Protein AF-A0A8T3UR64-F1 (afdb_monomer)

pLDDT: mean 96.69, std 4.09, range [61.06, 98.81]

Structure (mmCIF, N/CA/C/O backbone):
data_AF-A0A8T3UR64-F1
#
_entry.id   AF-A0A8T3UR64-F1
#
loop_
_atom_site.group_PDB
_atom_site.id
_atom_site.type_symbol
_atom_site.label_atom_id
_atom_site.label_alt_id
_atom_site.label_comp_id
_atom_site.label_asym_id
_atom_site.label_entity_id
_atom_site.label_seq_id
_atom_site.pdbx_PDB_ins_code
_atom_site.Cartn_x
_atom_site.Cartn_y
_atom_site.Cartn_z
_atom_site.occupancy
_atom_site.B_iso_or_equiv
_atom_site.auth_seq_id
_atom_site.auth_comp_id
_atom_site.auth_asym_id
_atom_site.auth_atom_id
_atom_site.pdbx_PDB_model_num
ATOM 1 N N . GLN A 1 1 ? -13.253 15.097 37.470 1.00 61.06 1 GLN A N 1
ATOM 2 C CA . GLN A 1 1 ? -13.186 14.442 36.144 1.00 61.06 1 GLN A CA 1
ATOM 3 C C . GLN A 1 1 ? -13.037 12.947 36.364 1.00 61.06 1 GLN A C 1
ATOM 5 O O . GLN A 1 1 ? -12.181 12.564 37.154 1.00 61.06 1 GLN A O 1
ATOM 10 N N . GLY A 1 2 ? -13.886 12.129 35.738 1.00 86.19 2 GLY A N 1
ATOM 11 C CA . GLY A 1 2 ? -13.788 10.671 35.829 1.00 86.19 2 GLY A CA 1
ATOM 12 C C . GLY A 1 2 ? -12.654 10.157 34.946 1.00 86.19 2 GLY A C 1
ATOM 13 O O . GLY A 1 2 ? -12.539 10.573 33.797 1.00 86.19 2 GLY A O 1
ATOM 14 N N . LYS A 1 3 ? -11.802 9.289 35.488 1.00 95.62 3 LYS A N 1
ATOM 15 C CA . LYS A 1 3 ? -10.791 8.540 34.735 1.00 95.62 3 LYS A CA 1
ATOM 16 C C . LYS A 1 3 ? -11.067 7.058 34.950 1.00 95.62 3 LYS A C 1
ATOM 18 O O . LYS A 1 3 ? -11.377 6.663 36.070 1.00 95.62 3 LYS A O 1
ATOM 23 N N . GLN A 1 4 ? -10.941 6.265 33.896 1.00 96.88 4 GLN A N 1
ATOM 24 C CA . GLN A 1 4 ? -10.995 4.809 33.963 1.00 96.88 4 GLN A CA 1
ATOM 25 C C . GLN A 1 4 ? -9.676 4.260 33.425 1.00 96.88 4 GLN A C 1
ATOM 27 O O . GLN A 1 4 ? -9.194 4.719 32.391 1.00 96.88 4 GLN A O 1
ATOM 32 N N . LEU A 1 5 ? -9.092 3.307 34.146 1.00 97.75 5 LEU A N 1
ATOM 33 C CA . LEU A 1 5 ? -7.890 2.592 33.736 1.00 97.75 5 LEU A CA 1
ATOM 34 C C . LEU A 1 5 ? -8.309 1.203 33.257 1.00 97.75 5 LEU A C 1
ATOM 36 O O . LEU A 1 5 ? -9.073 0.522 33.938 1.00 97.75 5 LEU A O 1
ATOM 40 N N . ILE A 1 6 ? -7.842 0.819 32.072 1.00 98.06 6 ILE A N 1
ATOM 41 C CA . ILE A 1 6 ? -8.058 -0.507 31.493 1.00 98.06 6 ILE A CA 1
ATOM 42 C C . ILE A 1 6 ? -6.674 -1.080 31.222 1.00 98.06 6 ILE A C 1
ATOM 44 O O . ILE A 1 6 ? -5.953 -0.578 30.361 1.00 98.06 6 ILE A O 1
ATOM 48 N N . GLU A 1 7 ? -6.299 -2.092 31.993 1.00 97.69 7 GLU A N 1
ATOM 49 C CA . GLU A 1 7 ? -5.081 -2.856 31.761 1.00 97.69 7 GLU A CA 1
ATOM 50 C C . GLU A 1 7 ? -5.369 -3.925 30.706 1.00 97.69 7 GLU A C 1
ATOM 52 O O . GLU A 1 7 ? -6.393 -4.611 30.762 1.00 97.69 7 GLU A O 1
ATOM 57 N N . LEU A 1 8 ? -4.504 -4.014 29.698 1.00 97.44 8 LEU A N 1
ATOM 58 C CA . LEU A 1 8 ? -4.617 -5.055 28.685 1.00 97.44 8 LEU A CA 1
ATOM 59 C C . LEU A 1 8 ? -4.098 -6.378 29.259 1.00 97.44 8 LEU A C 1
ATOM 61 O O . LEU A 1 8 ? -3.163 -6.362 30.060 1.00 97.44 8 LEU A O 1
ATOM 65 N N . PRO A 1 9 ? -4.665 -7.523 28.842 1.00 97.00 9 PRO A N 1
ATOM 66 C CA . PRO A 1 9 ? -4.082 -8.814 29.173 1.00 97.00 9 PRO A CA 1
ATOM 67 C C . PRO A 1 9 ? -2.685 -8.943 28.555 1.00 97.00 9 PRO A C 1
ATOM 69 O O . PRO A 1 9 ? -2.292 -8.152 27.691 1.00 97.00 9 PRO A O 1
ATOM 72 N N . GLU A 1 10 ? -1.959 -9.987 28.951 1.00 94.19 10 GLU A N 1
ATOM 73 C CA . GLU A 1 10 ? -0.726 -10.362 28.268 1.00 94.19 10 GLU A CA 1
ATOM 74 C C . GLU A 1 10 ? -1.004 -10.553 26.770 1.00 94.19 10 GLU A C 1
ATOM 76 O O . GLU A 1 10 ? -1.863 -11.341 26.363 1.00 94.19 10 GLU A O 1
ATOM 81 N N . LEU A 1 11 ? -0.313 -9.763 25.948 1.00 92.88 11 LEU A N 1
ATOM 82 C CA . LEU A 1 11 ? -0.471 -9.798 24.502 1.00 92.88 11 LEU A CA 1
ATOM 83 C C . LEU A 1 11 ? 0.495 -10.835 23.921 1.00 92.88 11 LEU A C 1
ATOM 85 O O . LEU A 1 11 ? 1.664 -10.850 24.315 1.00 92.88 11 LEU A O 1
ATOM 89 N N . PRO A 1 12 ? 0.051 -11.669 22.962 1.00 89.75 12 PRO A N 1
ATOM 90 C CA . PRO A 1 12 ? 0.939 -12.622 22.315 1.00 89.75 12 PRO A CA 1
ATOM 91 C C . PRO A 1 12 ? 2.078 -11.867 21.629 1.00 89.75 12 PRO A C 1
ATOM 93 O O . PRO A 1 12 ? 1.838 -10.928 20.866 1.00 89.75 12 PRO A O 1
ATOM 96 N N . GLN A 1 13 ? 3.314 -12.280 21.896 1.00 89.12 13 GLN A N 1
ATOM 97 C CA . GLN A 1 13 ? 4.483 -11.728 21.223 1.00 89.12 13 GLN A CA 1
ATOM 98 C C . GLN A 1 13 ? 4.718 -12.516 19.930 1.00 89.12 13 GLN A C 1
ATOM 100 O O . GLN A 1 13 ? 5.060 -13.697 20.004 1.00 89.12 13 GLN A O 1
ATOM 105 N N . PRO A 1 14 ? 4.490 -11.920 18.744 1.00 91.38 14 PRO A N 1
ATOM 106 C CA . PRO A 1 14 ? 4.740 -12.620 17.495 1.00 91.38 14 PRO A CA 1
ATOM 107 C C . PRO A 1 14 ? 6.242 -12.873 17.337 1.00 91.38 14 PRO A C 1
ATOM 109 O O . PRO A 1 14 ? 7.051 -12.004 17.642 1.00 91.38 14 PRO A O 1
ATOM 112 N N . GLU A 1 15 ? 6.618 -14.038 16.815 1.00 88.88 15 GLU A N 1
ATOM 113 C CA . GLU A 1 15 ? 8.016 -14.325 16.449 1.00 88.88 15 GLU A CA 1
ATOM 114 C C . GLU A 1 15 ? 8.379 -13.735 15.077 1.00 88.88 15 GLU A C 1
ATOM 116 O O . GLU A 1 15 ? 9.544 -13.486 14.772 1.00 88.88 15 GLU A O 1
ATOM 121 N N . SER A 1 16 ? 7.375 -13.485 14.232 1.00 93.38 16 SER A N 1
ATOM 122 C CA . SER A 1 16 ? 7.567 -12.894 12.912 1.00 93.38 16 SER A CA 1
ATOM 123 C C . SER A 1 16 ? 7.982 -11.426 12.999 1.00 93.38 16 SER A C 1
ATOM 125 O O . S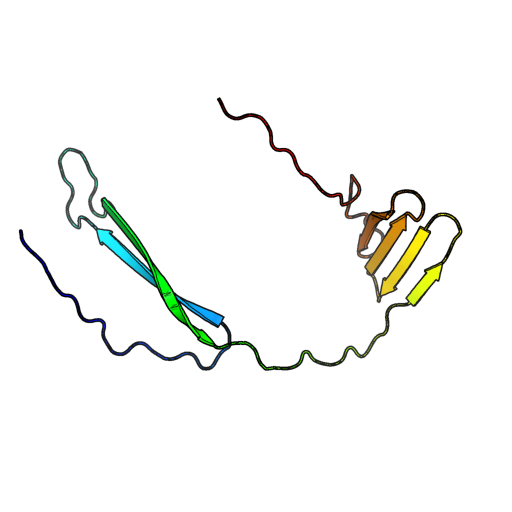ER A 1 16 ? 7.512 -10.680 13.864 1.00 93.38 16 SER A O 1
ATOM 127 N N . ALA A 1 17 ? 8.784 -10.991 12.028 1.00 95.81 17 ALA A N 1
ATOM 128 C CA . ALA A 1 17 ? 9.069 -9.580 11.818 1.00 95.81 17 ALA A CA 1
ATOM 129 C C . ALA A 1 17 ? 7.788 -8.789 11.499 1.00 95.81 17 ALA A C 1
ATOM 131 O O . ALA A 1 17 ? 6.899 -9.278 10.797 1.00 95.81 17 ALA A O 1
ATOM 132 N N . GLY A 1 18 ? 7.710 -7.555 11.989 1.00 96.19 18 GLY A N 1
ATOM 133 C CA . GLY A 1 18 ? 6.599 -6.645 11.749 1.00 96.19 18 GLY A CA 1
ATOM 134 C C . GLY A 1 18 ? 6.318 -5.700 12.915 1.00 96.19 18 GLY A C 1
ATOM 135 O O . GLY A 1 18 ? 6.761 -5.905 14.044 1.00 96.19 18 GLY A O 1
ATOM 136 N N . GLN A 1 19 ? 5.539 -4.662 12.622 1.00 97.38 19 GLN A N 1
ATOM 137 C CA . GLN A 1 19 ? 5.034 -3.713 13.609 1.00 97.38 19 GLN A CA 1
ATOM 138 C C . GLN A 1 19 ? 3.708 -4.211 14.189 1.00 97.38 19 GLN A C 1
ATOM 140 O O . GLN A 1 19 ? 2.732 -4.393 13.456 1.00 97.38 19 GLN A O 1
ATOM 145 N N . LEU A 1 20 ? 3.638 -4.340 15.515 1.00 97.00 20 LEU A N 1
ATOM 146 C CA . LEU A 1 20 ? 2.386 -4.575 16.225 1.00 97.00 20 LEU A CA 1
ATOM 147 C C . LEU A 1 20 ? 1.645 -3.250 16.454 1.00 97.00 20 LEU A C 1
ATOM 149 O O . LEU A 1 20 ? 2.251 -2.244 16.833 1.00 97.00 20 LEU A O 1
ATOM 153 N N . TRP A 1 21 ? 0.328 -3.257 16.255 1.00 97.31 21 TRP A N 1
ATOM 154 C CA . TRP A 1 21 ? -0.535 -2.087 16.420 1.00 97.31 21 TRP A CA 1
ATOM 155 C C . TRP A 1 21 ? -1.701 -2.388 17.360 1.00 97.31 21 TRP A C 1
ATOM 157 O O . TRP A 1 21 ? -2.382 -3.399 17.204 1.00 97.31 21 TRP A O 1
ATOM 167 N N . LEU A 1 22 ? -1.984 -1.466 18.280 1.00 97.75 22 LEU A N 1
ATOM 168 C CA . LEU A 1 22 ? -3.186 -1.477 19.112 1.00 97.75 22 LEU A CA 1
ATOM 169 C C . LEU A 1 22 ? -4.196 -0.484 18.551 1.00 97.75 22 LEU A C 1
AT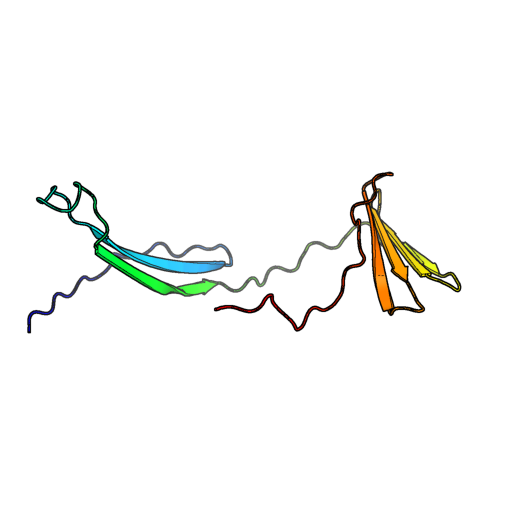OM 171 O O . LEU A 1 22 ? -3.894 0.701 18.461 1.00 97.75 22 LEU A O 1
ATOM 175 N N . THR A 1 23 ? -5.402 -0.951 18.234 1.00 98.44 23 THR A N 1
ATOM 176 C CA . THR A 1 23 ? -6.532 -0.086 17.870 1.00 98.44 23 THR A CA 1
ATOM 177 C C . THR A 1 23 ? -7.633 -0.246 18.904 1.00 98.44 23 THR A C 1
ATOM 179 O O . THR A 1 23 ? -8.096 -1.361 19.136 1.00 98.44 23 THR A O 1
ATOM 182 N N . VAL A 1 24 ? -8.083 0.859 19.490 1.00 98.31 24 VAL A N 1
ATOM 183 C CA . VAL A 1 24 ? -9.225 0.879 20.412 1.00 98.31 24 VAL A CA 1
ATOM 184 C C . VAL A 1 24 ? -10.375 1.662 19.801 1.00 98.31 24 VAL A C 1
ATOM 186 O O . VAL A 1 24 ? -10.172 2.603 19.030 1.00 98.31 24 VAL A O 1
ATOM 189 N N . ARG A 1 25 ? -11.600 1.267 20.143 1.00 98.69 25 ARG A N 1
ATOM 190 C CA . ARG A 1 25 ? -12.838 1.906 19.695 1.00 98.69 25 ARG A CA 1
ATOM 191 C C . ARG A 1 25 ? -13.799 2.001 20.870 1.00 98.69 25 ARG A C 1
ATOM 193 O O . ARG A 1 25 ? -13.926 1.045 21.631 1.00 98.69 25 ARG A O 1
ATOM 200 N N . VAL A 1 26 ? -14.485 3.131 20.996 1.00 98.31 26 VAL A N 1
ATOM 201 C CA . VAL A 1 26 ? -15.620 3.291 21.909 1.00 98.31 26 VAL A CA 1
ATOM 202 C C . VAL A 1 26 ? -16.880 2.997 21.112 1.00 98.31 26 VAL A C 1
ATOM 204 O O . VAL A 1 26 ? -17.192 3.706 20.158 1.00 98.31 26 VAL A O 1
ATOM 207 N N . VAL A 1 27 ? -17.572 1.926 21.485 1.00 98.50 27 VAL A N 1
ATOM 208 C CA . VAL A 1 27 ? -18.768 1.433 20.797 1.00 98.50 27 VAL A CA 1
ATOM 209 C C . VAL A 1 27 ? -19.975 1.655 21.699 1.00 98.50 27 VAL A C 1
ATOM 211 O O . VAL A 1 27 ? -19.943 1.291 22.873 1.00 98.50 27 VAL A O 1
ATOM 214 N N . GLN A 1 28 ? -21.043 2.237 21.158 1.00 98.19 28 GLN A N 1
ATOM 215 C CA . GLN A 1 28 ? -22.342 2.325 21.821 1.00 98.19 28 GLN A CA 1
ATOM 216 C C . GLN A 1 28 ? -23.116 1.027 21.550 1.00 98.19 28 GLN A C 1
ATOM 218 O O . GLN A 1 28 ? -23.558 0.827 20.424 1.00 98.19 28 GLN A O 1
ATOM 223 N N . PRO A 1 29 ? -23.275 0.112 22.525 1.00 98.00 29 PRO A N 1
ATOM 224 C CA . PRO A 1 29 ? -23.866 -1.201 22.256 1.00 98.00 29 PRO A CA 1
ATOM 225 C C . PRO A 1 29 ? -25.364 -1.132 21.939 1.00 98.00 29 PRO A C 1
ATOM 227 O O . PRO A 1 29 ? -25.868 -1.967 21.198 1.00 98.00 29 PRO A O 1
ATOM 230 N N . ASN A 1 30 ? -26.066 -0.133 22.476 1.00 98.25 30 ASN A N 1
ATOM 231 C CA . ASN A 1 30 ? -27.500 0.062 22.283 1.00 98.25 30 ASN A CA 1
ATOM 232 C C . ASN A 1 30 ? -27.750 1.263 21.369 1.00 98.25 30 ASN A C 1
ATOM 234 O O . ASN A 1 30 ? -26.989 2.232 21.404 1.00 98.25 30 ASN A O 1
ATOM 238 N N . ALA A 1 31 ? -28.839 1.212 20.606 1.00 97.88 31 ALA A N 1
ATOM 239 C CA . ALA A 1 31 ? -29.286 2.339 19.801 1.00 97.88 31 ALA A CA 1
ATOM 240 C C . ALA A 1 31 ? -29.723 3.525 20.679 1.00 97.88 31 ALA A C 1
ATOM 242 O O . ALA A 1 31 ? -30.163 3.362 21.822 1.00 97.88 31 ALA A O 1
ATOM 243 N N . THR A 1 32 ? -29.631 4.723 20.113 1.00 98.12 32 THR A N 1
ATOM 244 C CA . THR A 1 32 ? -30.161 5.976 20.655 1.00 98.12 32 THR A CA 1
ATOM 245 C C . THR A 1 32 ? -31.092 6.623 19.623 1.00 98.12 32 THR A C 1
ATOM 247 O O . THR A 1 32 ? -31.270 6.107 18.526 1.00 98.12 32 THR A O 1
ATOM 250 N N . ALA A 1 33 ? -31.680 7.781 19.933 1.00 98.25 33 ALA A N 1
ATOM 251 C CA . ALA A 1 33 ? -32.519 8.506 18.973 1.00 98.25 33 ALA A CA 1
ATOM 252 C C . ALA A 1 33 ? -31.758 9.025 17.729 1.00 98.25 33 ALA A C 1
ATOM 254 O O . ALA A 1 33 ? -32.393 9.433 16.762 1.00 98.25 33 ALA A O 1
ATOM 255 N N . TRP A 1 34 ? -30.421 9.057 17.760 1.00 97.12 34 TRP A N 1
ATOM 256 C CA . TRP A 1 34 ? -29.571 9.649 16.715 1.00 97.12 34 TRP A CA 1
ATOM 257 C C . TRP A 1 34 ? -28.399 8.749 16.295 1.00 97.12 34 TRP A C 1
ATOM 259 O O . TRP A 1 34 ? -27.601 9.139 15.444 1.00 97.12 34 TRP A O 1
ATOM 269 N N . SER A 1 35 ? -28.276 7.556 16.883 1.00 97.94 35 SER A N 1
ATOM 270 C CA . SER A 1 35 ? -27.244 6.584 16.529 1.00 97.94 35 SER A CA 1
ATOM 271 C C . SER A 1 35 ? -27.756 5.155 16.652 1.00 97.94 35 SER A C 1
ATOM 273 O O . SER A 1 35 ? -28.484 4.813 17.581 1.00 97.94 35 SER A O 1
ATOM 275 N N . GLU A 1 36 ? -27.355 4.309 15.712 1.00 98.12 36 GLU A N 1
ATOM 276 C CA . GLU A 1 36 ? -27.693 2.888 15.724 1.00 98.12 36 GLU A CA 1
ATOM 277 C C . GLU A 1 36 ? -26.914 2.119 16.802 1.00 98.12 36 GLU A C 1
ATOM 279 O O . GLU A 1 36 ? -25.843 2.540 17.255 1.00 98.12 36 GLU A O 1
ATOM 284 N N . ALA A 1 37 ? -27.427 0.947 17.184 1.00 98.00 37 ALA A N 1
ATOM 285 C CA . ALA A 1 37 ? -26.680 0.002 18.009 1.00 98.00 37 ALA A CA 1
ATOM 286 C C . ALA A 1 37 ? -25.368 -0.392 17.305 1.00 98.00 37 ALA A C 1
ATOM 288 O O . ALA A 1 37 ? -25.357 -0.732 16.123 1.00 98.00 37 ALA A O 1
ATOM 289 N N . GLY A 1 38 ? -24.250 -0.336 18.028 1.00 98.06 38 GLY A N 1
ATOM 290 C CA . GLY A 1 38 ? -22.907 -0.559 17.491 1.00 98.06 38 GLY A CA 1
ATOM 291 C C . GLY A 1 38 ? -22.199 0.697 16.967 1.00 98.06 38 GLY A C 1
ATOM 292 O O . GLY A 1 38 ? -21.092 0.580 16.439 1.00 98.06 38 GLY A O 1
ATOM 293 N N . HIS A 1 39 ? -22.782 1.894 17.112 1.00 98.38 39 HIS A N 1
ATOM 294 C CA . HIS A 1 39 ? -22.146 3.139 16.673 1.00 98.38 39 HIS A CA 1
ATOM 295 C C . HIS A 1 39 ? -20.773 3.361 17.338 1.00 98.38 39 HIS A C 1
ATOM 297 O O . HIS A 1 39 ? -20.647 3.304 18.563 1.00 98.38 39 HIS A O 1
ATOM 303 N N . ILE A 1 40 ? -19.740 3.639 16.533 1.00 98.50 40 ILE A N 1
ATOM 304 C CA . ILE A 1 40 ? -18.388 3.961 17.015 1.00 98.50 40 ILE A CA 1
ATOM 305 C C . ILE A 1 40 ? -18.291 5.471 17.209 1.00 98.50 40 ILE A C 1
ATOM 307 O O . ILE A 1 40 ? -18.212 6.217 16.236 1.00 98.50 40 ILE A O 1
ATOM 311 N N . SER A 1 41 ? -18.258 5.912 18.462 1.00 98.00 41 SER A N 1
ATOM 312 C CA . SER A 1 41 ? -18.215 7.338 18.802 1.00 98.00 41 SER A CA 1
ATOM 313 C C . SER A 1 41 ? -16.794 7.893 18.929 1.00 98.00 41 SER A C 1
ATOM 315 O O . SER A 1 41 ? -16.596 9.101 18.827 1.00 98.00 41 SER A O 1
ATOM 317 N N . ALA A 1 42 ? -15.795 7.032 19.145 1.00 98.38 42 ALA A N 1
ATOM 318 C CA . ALA A 1 42 ? -14.386 7.413 19.199 1.00 98.38 42 ALA A CA 1
ATOM 319 C C . ALA A 1 42 ? -13.473 6.239 18.827 1.00 98.38 42 ALA A C 1
ATOM 321 O O . ALA A 1 42 ? -13.822 5.073 19.030 1.00 98.38 42 ALA A O 1
ATOM 322 N N . TRP A 1 43 ? -12.276 6.541 18.331 1.00 98.69 43 TRP A N 1
ATOM 323 C CA . TRP A 1 43 ? -11.228 5.555 18.084 1.00 98.69 43 TRP A CA 1
ATOM 324 C C . TRP A 1 43 ? -9.849 6.164 18.317 1.00 98.69 43 TRP A C 1
ATOM 326 O O . TRP A 1 43 ? -9.686 7.383 18.268 1.00 98.69 43 TRP A O 1
ATOM 336 N N . GLN A 1 44 ? -8.868 5.306 18.579 1.00 98.62 44 GLN A N 1
ATOM 337 C CA . GLN A 1 44 ? -7.466 5.698 18.626 1.00 98.62 44 GLN A CA 1
ATOM 338 C C . GLN A 1 44 ? -6.564 4.502 18.309 1.00 98.62 44 GLN A C 1
ATOM 340 O O . GLN A 1 44 ? -6.954 3.351 18.534 1.00 98.62 44 GLN A O 1
ATOM 345 N N . GLN A 1 45 ? -5.368 4.766 17.779 1.00 98.69 45 GLN A N 1
ATOM 346 C CA . GLN A 1 45 ? -4.401 3.731 17.424 1.00 98.69 45 GLN A CA 1
ATOM 347 C C . GLN A 1 45 ? -2.982 4.082 17.889 1.00 98.69 45 GLN A C 1
ATOM 349 O O . GLN A 1 45 ? -2.559 5.233 17.798 1.00 98.69 45 GLN A O 1
ATOM 354 N N . TRP A 1 46 ? -2.233 3.076 18.348 1.00 98.50 46 TRP A N 1
ATOM 355 C CA . TRP A 1 46 ? -0.834 3.207 18.765 1.00 98.50 46 TRP A CA 1
ATOM 356 C C . TRP A 1 46 ? 0.037 2.098 18.181 1.00 98.50 46 TRP A C 1
ATOM 358 O O . TRP A 1 46 ? -0.407 0.959 18.017 1.00 98.50 46 TRP A O 1
ATOM 368 N N . ARG A 1 47 ? 1.304 2.434 17.920 1.00 97.56 47 ARG A N 1
ATOM 369 C CA . ARG A 1 47 ? 2.370 1.448 17.712 1.00 97.56 47 ARG A CA 1
ATOM 370 C C . ARG A 1 47 ? 2.739 0.826 19.055 1.00 97.56 47 ARG A C 1
ATOM 372 O O . ARG A 1 47 ? 2.870 1.545 20.043 1.00 97.56 47 ARG A O 1
ATOM 379 N N . LEU A 1 48 ? 2.894 -0.493 19.073 1.00 96.25 48 LEU A N 1
ATOM 380 C CA . LEU A 1 48 ? 3.433 -1.246 20.204 1.00 96.25 48 LEU A CA 1
ATOM 381 C C . LEU A 1 48 ? 4.868 -1.690 19.869 1.00 96.25 48 LEU A C 1
ATOM 383 O O . LEU A 1 48 ? 5.639 -0.911 19.309 1.00 96.25 48 LEU A O 1
ATOM 387 N N . ALA A 1 49 ? 5.221 -2.936 20.188 1.00 95.38 49 ALA A N 1
ATOM 388 C CA . ALA A 1 49 ? 6.487 -3.538 19.804 1.00 95.38 49 ALA A CA 1
ATOM 389 C C . ALA A 1 49 ? 6.620 -3.679 18.278 1.00 95.38 49 ALA A C 1
ATOM 391 O O . ALA A 1 49 ? 5.638 -3.887 17.559 1.00 95.38 49 ALA A O 1
ATOM 392 N N . GLU A 1 50 ? 7.856 -3.596 17.801 1.00 96.56 50 GLU A N 1
ATOM 393 C CA . GLU A 1 50 ? 8.234 -3.864 16.420 1.00 96.56 50 GLU A CA 1
ATOM 394 C C . GLU A 1 50 ? 9.369 -4.885 16.415 1.00 96.56 50 GLU A C 1
ATOM 396 O O . GLU A 1 50 ? 10.407 -4.676 17.043 1.00 96.56 50 GLU A O 1
ATOM 401 N N . ASN A 1 51 ? 9.172 -5.980 15.688 1.00 96.50 51 ASN A N 1
ATOM 402 C CA . ASN A 1 51 ? 10.223 -6.945 15.409 1.00 96.50 51 ASN A CA 1
ATOM 403 C C . ASN A 1 51 ? 10.833 -6.602 14.056 1.00 96.50 51 ASN A C 1
ATOM 405 O O . ASN A 1 51 ? 10.202 -6.789 13.014 1.00 96.50 51 ASN A O 1
ATOM 409 N N . LEU A 1 52 ? 12.060 -6.091 14.057 1.00 96.19 52 LEU A N 1
ATOM 410 C CA . LEU A 1 52 ? 12.753 -5.779 12.813 1.00 96.19 52 LEU A CA 1
ATOM 411 C C . LEU A 1 52 ? 13.082 -7.068 12.054 1.00 96.19 52 LEU A C 1
ATOM 413 O O . LEU A 1 52 ? 13.527 -8.059 12.634 1.00 96.19 52 LEU A O 1
ATOM 417 N N . SER A 1 53 ? 12.890 -7.045 10.736 1.00 96.2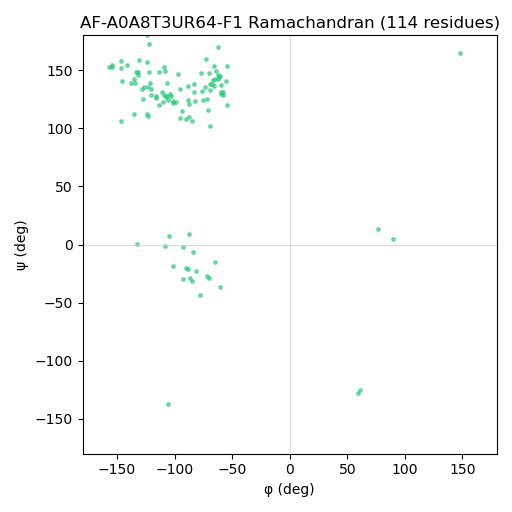5 53 SER A N 1
ATOM 418 C CA . SER A 1 53 ? 13.316 -8.153 9.886 1.00 96.25 53 SER A CA 1
ATOM 419 C C . SER A 1 53 ? 14.839 -8.180 9.796 1.00 96.25 53 SER A C 1
ATOM 421 O O . SER A 1 53 ? 15.450 -7.257 9.262 1.00 96.25 53 SER A O 1
ATOM 423 N N . VAL A 1 54 ? 15.444 -9.246 10.318 1.00 95.31 54 VAL A N 1
ATOM 424 C CA . VAL A 1 54 ? 16.894 -9.500 10.246 1.00 95.31 54 VAL A CA 1
ATOM 425 C C . VAL A 1 54 ? 17.243 -10.638 9.284 1.00 95.31 54 VAL A C 1
ATOM 427 O O . VAL A 1 54 ? 18.412 -10.959 9.087 1.00 95.31 54 VAL A O 1
ATOM 430 N N . THR A 1 55 ? 16.234 -11.263 8.673 1.00 95.38 55 THR A N 1
ATOM 431 C CA . THR A 1 55 ? 16.426 -12.329 7.689 1.00 95.38 55 THR A CA 1
ATOM 432 C C . THR A 1 55 ? 16.959 -11.749 6.387 1.00 95.38 55 THR A C 1
ATOM 434 O O . THR A 1 55 ? 16.334 -10.867 5.794 1.00 95.38 55 THR A O 1
ATOM 437 N N . LEU A 1 56 ? 18.085 -12.277 5.913 1.00 94.62 56 LEU A N 1
ATOM 438 C CA . LEU A 1 56 ? 18.599 -11.945 4.589 1.00 94.62 56 LEU A CA 1
ATOM 439 C C . LEU A 1 56 ? 17.675 -12.535 3.510 1.00 94.62 56 LEU A C 1
ATOM 441 O O . LEU A 1 56 ? 17.239 -13.683 3.652 1.00 94.62 56 LEU A O 1
ATOM 445 N N . PRO A 1 57 ? 17.375 -11.793 2.428 1.00 94.06 57 PRO A N 1
ATOM 446 C CA . PRO A 1 57 ? 16.628 -12.350 1.311 1.00 94.06 57 PRO A CA 1
ATOM 447 C C . PRO A 1 57 ? 17.419 -13.497 0.672 1.00 94.06 57 PRO A C 1
ATOM 449 O O . PRO A 1 57 ? 18.650 -13.464 0.610 1.00 94.06 57 PRO A O 1
ATOM 452 N N . SER A 1 58 ? 16.713 -14.512 0.173 1.00 93.88 58 SER A N 1
ATOM 453 C CA . SER A 1 58 ? 17.343 -15.613 -0.555 1.00 93.88 58 SER A CA 1
ATOM 454 C C . SER A 1 58 ? 18.074 -15.090 -1.790 1.00 93.88 58 SER A C 1
ATOM 456 O O . SER A 1 58 ? 17.556 -14.243 -2.522 1.00 93.88 58 SER A O 1
ATOM 458 N N . ALA A 1 59 ? 19.277 -15.612 -2.034 1.00 90.81 59 ALA A N 1
ATOM 459 C CA . ALA A 1 59 ? 20.034 -15.268 -3.228 1.00 90.81 59 ALA A CA 1
ATOM 460 C C . ALA A 1 59 ? 19.240 -15.656 -4.484 1.00 90.81 59 ALA A C 1
ATOM 462 O O . ALA A 1 59 ? 18.745 -16.779 -4.593 1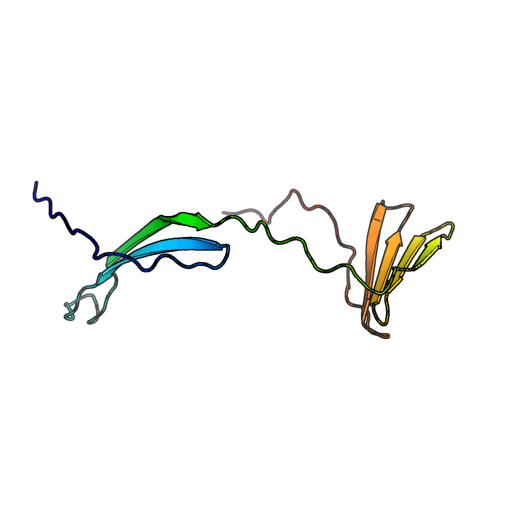.00 90.81 59 ALA A O 1
ATOM 463 N N . SER A 1 60 ? 19.130 -14.729 -5.438 1.00 90.56 60 SER A N 1
ATOM 464 C CA . SER A 1 60 ? 18.538 -15.043 -6.738 1.00 90.56 60 SER A CA 1
ATOM 465 C C . SER A 1 60 ? 19.425 -16.037 -7.484 1.00 90.56 60 SER A C 1
ATOM 467 O O . SER A 1 60 ? 20.641 -15.865 -7.552 1.00 90.56 60 SER A O 1
ATOM 469 N N . HIS A 1 61 ? 18.808 -17.038 -8.105 1.00 91.62 61 HIS A N 1
ATOM 470 C CA . HIS A 1 61 ? 19.501 -17.972 -8.995 1.00 91.62 61 HIS A CA 1
ATOM 471 C C . HIS A 1 61 ? 19.650 -17.437 -10.428 1.00 91.62 61 HIS A C 1
ATOM 473 O O . HIS A 1 61 ? 20.295 -18.075 -11.254 1.00 91.62 61 HIS A O 1
ATOM 479 N N . ILE A 1 62 ? 19.043 -16.285 -10.737 1.00 93.88 62 ILE A N 1
ATOM 480 C CA . ILE A 1 62 ? 19.027 -15.693 -12.078 1.00 93.88 62 ILE A CA 1
ATOM 481 C C . ILE A 1 62 ? 19.495 -14.240 -11.990 1.00 93.88 62 ILE A C 1
ATOM 483 O O . ILE A 1 62 ? 19.046 -13.481 -11.126 1.00 93.88 62 ILE A O 1
ATOM 487 N N . ILE A 1 63 ? 20.394 -13.862 -12.898 1.00 95.62 63 ILE A N 1
ATOM 488 C CA . ILE A 1 63 ? 20.975 -12.521 -12.988 1.00 95.62 63 ILE A CA 1
ATOM 489 C C . ILE A 1 63 ? 20.303 -11.772 -14.147 1.00 95.62 63 ILE A C 1
ATOM 491 O O . ILE A 1 63 ? 20.271 -12.307 -15.262 1.00 95.62 63 ILE A O 1
ATOM 495 N N . PRO A 1 64 ? 19.774 -10.555 -13.920 1.00 97.38 64 PRO A N 1
ATOM 496 C CA . PRO A 1 64 ? 19.194 -9.754 -14.988 1.00 97.38 64 PRO A CA 1
ATOM 497 C C . PRO A 1 64 ? 20.261 -9.352 -16.012 1.00 97.38 64 PRO A C 1
ATOM 499 O O . PRO A 1 64 ? 21.395 -9.038 -15.647 1.00 97.38 64 PRO A O 1
ATOM 502 N N . GLN A 1 65 ? 19.894 -9.342 -17.289 1.00 98.19 65 GLN A N 1
ATOM 503 C CA . GLN A 1 65 ? 20.780 -8.925 -18.374 1.00 98.19 65 GLN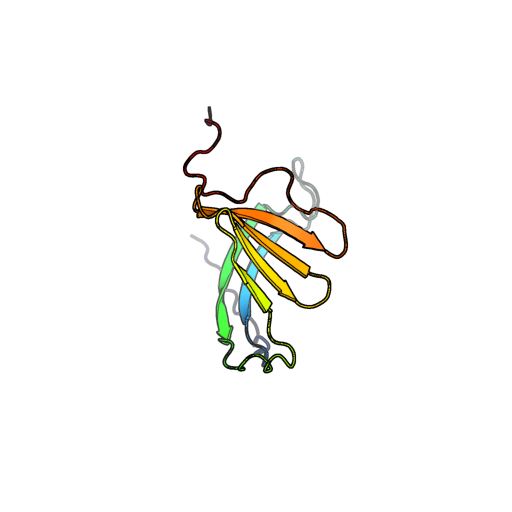 A CA 1
ATOM 504 C C . GLN A 1 65 ? 20.552 -7.455 -18.707 1.00 98.19 65 GLN A C 1
ATOM 506 O O . GLN A 1 65 ? 19.410 -7.017 -18.834 1.00 98.19 65 GLN A O 1
ATOM 511 N N . LEU A 1 66 ? 21.642 -6.703 -18.854 1.00 98.50 66 LEU A N 1
ATOM 512 C CA . LEU A 1 66 ? 21.616 -5.309 -19.283 1.00 98.50 66 LEU A CA 1
ATOM 513 C C . LEU A 1 66 ? 22.002 -5.218 -20.759 1.00 98.50 66 LEU A C 1
ATOM 515 O O . LEU A 1 66 ? 23.120 -5.562 -21.135 1.00 98.50 66 LEU A O 1
ATOM 519 N N . THR A 1 67 ? 21.110 -4.660 -21.569 1.00 98.38 67 THR A N 1
ATOM 520 C CA . THR A 1 67 ? 21.398 -4.232 -22.938 1.00 98.38 67 THR A CA 1
ATOM 521 C C . THR A 1 67 ? 21.460 -2.712 -22.981 1.00 98.38 67 THR A C 1
ATOM 523 O O . THR A 1 67 ? 20.540 -2.026 -22.533 1.00 98.38 67 THR A O 1
ATOM 526 N N . THR A 1 68 ? 22.550 -2.174 -23.523 1.00 98.31 68 THR A N 1
ATOM 527 C CA . THR A 1 68 ? 22.755 -0.727 -23.652 1.00 98.31 68 THR A CA 1
ATOM 528 C C . THR A 1 68 ? 22.648 -0.316 -25.112 1.00 98.31 68 THR A C 1
ATOM 530 O O . THR A 1 68 ? 23.326 -0.875 -25.969 1.00 98.31 68 THR A O 1
ATOM 533 N N . SER A 1 69 ? 21.829 0.695 -25.378 1.00 97.31 69 SER A N 1
ATOM 534 C CA . SER A 1 69 ? 21.738 1.390 -26.664 1.00 97.31 69 SER A CA 1
ATOM 535 C C . SER A 1 69 ? 22.004 2.880 -26.460 1.00 97.31 69 SER A C 1
ATOM 537 O O . SER A 1 69 ? 22.108 3.335 -25.320 1.00 97.31 69 SER A O 1
ATOM 539 N N . GLU A 1 70 ? 22.107 3.663 -27.531 1.00 97.12 70 GLU A N 1
ATOM 540 C CA . GLU A 1 70 ? 22.256 5.120 -27.419 1.00 97.12 70 GLU A CA 1
ATOM 541 C C . GLU A 1 70 ? 21.070 5.777 -26.701 1.00 97.12 70 GLU A C 1
ATOM 543 O O . GLU A 1 70 ? 21.266 6.694 -25.903 1.00 97.12 70 GLU A O 1
ATOM 548 N N . THR A 1 71 ? 19.852 5.277 -26.927 1.00 97.56 71 THR A N 1
ATOM 549 C CA . THR A 1 71 ? 18.616 5.883 -26.418 1.00 97.56 71 THR A CA 1
ATOM 550 C C . THR A 1 71 ? 18.175 5.325 -25.074 1.00 97.56 71 THR A C 1
ATOM 552 O O . THR A 1 71 ? 17.561 6.053 -24.294 1.00 97.56 71 THR A O 1
ATOM 555 N N . ASP A 1 72 ? 18.486 4.062 -24.773 1.00 98.44 72 ASP A N 1
ATOM 556 C CA . ASP A 1 72 ? 17.908 3.355 -23.630 1.00 98.44 72 ASP A CA 1
ATOM 557 C C . ASP A 1 72 ? 18.862 2.349 -22.969 1.00 98.44 72 ASP A C 1
ATOM 559 O O . ASP A 1 72 ? 19.712 1.731 -23.621 1.00 98.44 72 ASP A O 1
ATOM 563 N N . PHE A 1 73 ? 18.650 2.139 -21.669 1.00 98.69 73 PHE A N 1
ATOM 564 C CA . PHE A 1 73 ? 19.084 0.950 -20.941 1.00 98.69 73 PHE A CA 1
ATOM 565 C C . PHE A 1 73 ? 17.905 -0.019 -20.814 1.00 98.69 73 PHE A C 1
ATOM 567 O O . PHE A 1 73 ? 16.872 0.335 -20.245 1.00 98.69 73 PHE A O 1
ATOM 574 N N . CYS A 1 74 ? 18.062 -1.246 -21.308 1.00 98.44 74 CYS A N 1
ATOM 575 C CA . CYS A 1 74 ? 17.063 -2.307 -21.195 1.00 98.44 74 CYS A CA 1
ATOM 576 C C . CYS A 1 74 ? 17.559 -3.391 -20.236 1.00 98.44 74 CYS A C 1
ATOM 578 O O . CYS A 1 74 ? 18.614 -3.978 -20.465 1.00 98.44 74 CYS A O 1
ATOM 580 N N . ILE A 1 75 ? 16.796 -3.664 -19.179 1.00 98.62 75 ILE A N 1
ATOM 581 C CA . ILE A 1 75 ? 17.063 -4.731 -18.213 1.00 98.62 75 ILE A CA 1
ATOM 582 C C . ILE A 1 75 ? 16.045 -5.848 -18.441 1.00 98.62 75 ILE A C 1
ATOM 584 O O . ILE A 1 75 ? 14.846 -5.577 -18.421 1.00 98.62 75 ILE A O 1
ATOM 588 N N . GLU A 1 76 ? 16.493 -7.089 -18.616 1.00 98.12 76 GLU A N 1
ATOM 589 C CA . GLU A 1 76 ? 15.630 -8.259 -18.828 1.00 98.12 76 GLU A CA 1
ATOM 590 C C . GLU A 1 76 ? 15.892 -9.350 -17.776 1.00 98.12 76 GLU A C 1
ATOM 592 O O . GLU A 1 76 ? 17.039 -9.665 -17.457 1.00 98.12 76 GLU A O 1
ATOM 597 N N . LEU A 1 77 ? 14.823 -9.936 -17.226 1.00 97.69 77 LEU A N 1
ATOM 598 C CA . LEU A 1 77 ? 14.874 -11.060 -16.285 1.00 97.69 77 LEU A CA 1
ATOM 599 C C . LEU A 1 77 ? 13.660 -11.975 -16.489 1.00 97.69 77 LEU A C 1
ATOM 601 O O . LEU A 1 77 ? 12.541 -11.641 -16.090 1.00 97.69 77 LEU A O 1
ATOM 605 N N . GLY A 1 78 ? 13.879 -13.149 -17.085 1.00 95.81 78 GLY A N 1
ATOM 606 C CA . GLY A 1 78 ? 12.790 -14.060 -17.440 1.00 95.81 78 GLY A CA 1
ATOM 607 C C . GLY A 1 78 ? 11.826 -13.395 -18.424 1.00 95.81 78 GLY A C 1
ATOM 608 O O . GLY A 1 78 ? 12.249 -12.892 -19.457 1.00 95.81 78 GLY A O 1
ATOM 609 N N . ASN A 1 79 ? 10.537 -13.355 -18.090 1.00 97.25 79 ASN A N 1
ATOM 610 C CA . ASN A 1 79 ? 9.520 -12.678 -18.896 1.00 97.25 79 ASN A CA 1
ATOM 611 C C . ASN A 1 79 ? 9.349 -11.187 -18.551 1.00 97.25 79 ASN A C 1
ATOM 613 O O . ASN A 1 79 ? 8.379 -10.582 -18.993 1.00 97.25 79 ASN A O 1
ATOM 617 N N . LYS A 1 80 ? 10.217 -10.588 -17.731 1.00 98.38 80 LYS A N 1
ATOM 618 C CA . LYS A 1 80 ? 10.112 -9.174 -17.349 1.00 98.38 80 LYS A CA 1
ATOM 619 C C . LYS A 1 80 ? 11.177 -8.349 -18.048 1.00 98.38 80 LYS A C 1
ATOM 621 O O . LYS A 1 80 ? 12.33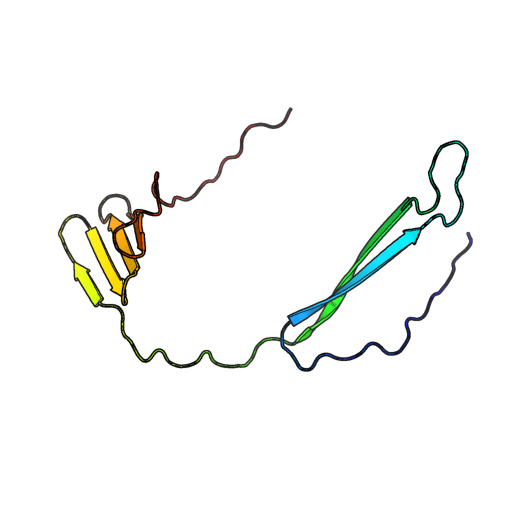7 -8.756 -18.100 1.00 98.38 80 LYS A O 1
ATOM 626 N N . ARG A 1 81 ? 10.787 -7.162 -18.513 1.00 98.62 81 ARG A N 1
ATOM 627 C CA . ARG A 1 81 ? 11.699 -6.170 -19.091 1.00 98.62 81 ARG A CA 1
ATOM 628 C C . ARG A 1 81 ? 11.420 -4.778 -18.550 1.00 98.62 81 ARG A C 1
ATOM 630 O O . ARG A 1 81 ? 10.263 -4.377 -18.470 1.00 98.62 81 ARG A O 1
ATOM 637 N N . TRP A 1 82 ? 12.472 -4.022 -18.264 1.00 98.81 82 TRP A N 1
ATOM 638 C CA . TRP A 1 82 ? 12.424 -2.608 -17.891 1.00 98.81 82 TRP A CA 1
ATOM 639 C C . TRP A 1 82 ? 13.240 -1.791 -18.892 1.00 98.81 82 TRP A C 1
ATOM 641 O O . TRP A 1 82 ? 14.392 -2.134 -19.150 1.00 98.81 82 TRP A O 1
ATOM 651 N N . GLN A 1 83 ? 12.664 -0.725 -19.449 1.00 98.81 83 GLN A N 1
ATOM 652 C CA . GLN A 1 83 ? 13.354 0.204 -20.349 1.00 98.81 83 GLN A CA 1
ATOM 653 C C . GLN A 1 83 ? 13.473 1.574 -19.685 1.00 98.81 83 GLN A C 1
ATOM 655 O O . GLN A 1 83 ? 12.472 2.219 -19.366 1.00 98.81 83 GLN A O 1
ATOM 660 N N . PHE A 1 84 ? 14.709 2.024 -19.512 1.00 98.81 84 PHE A N 1
ATOM 661 C CA . PHE A 1 84 ? 1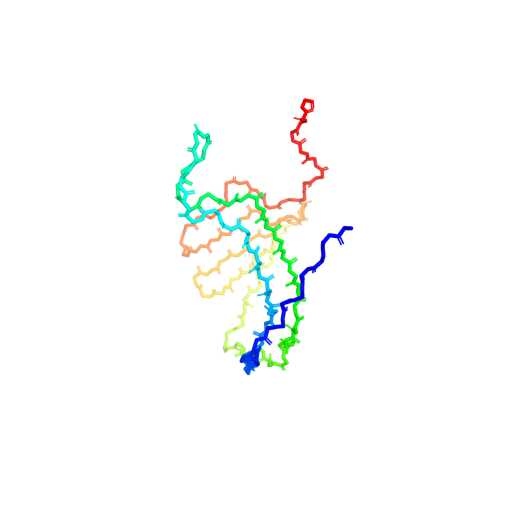5.044 3.351 -19.016 1.00 98.81 84 PHE A CA 1
ATOM 662 C C . PHE A 1 84 ? 15.553 4.207 -20.163 1.00 98.81 84 PHE A C 1
ATOM 664 O O . PHE A 1 84 ? 16.538 3.857 -20.810 1.00 98.81 84 PHE A O 1
ATOM 671 N N . ASN A 1 85 ? 14.919 5.351 -20.381 1.0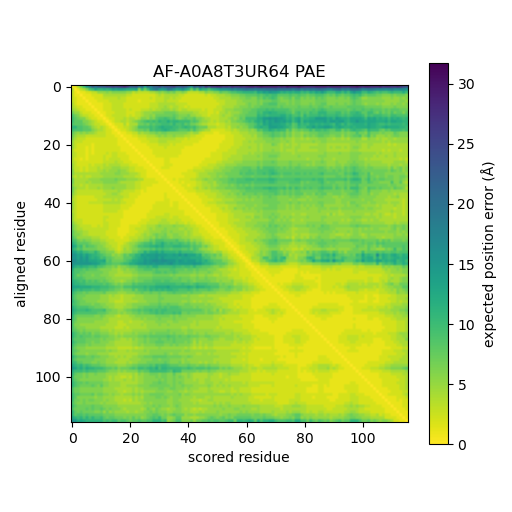0 98.62 85 ASN A N 1
ATOM 672 C CA . ASN A 1 85 ? 15.323 6.271 -21.427 1.00 98.62 85 ASN A CA 1
ATOM 673 C C . ASN A 1 85 ? 16.489 7.149 -20.961 1.00 98.62 85 ASN A C 1
ATOM 675 O O . ASN A 1 85 ? 16.383 7.865 -19.966 1.00 98.62 85 ASN A O 1
ATOM 679 N N . ARG A 1 86 ? 17.598 7.126 -21.704 1.00 98.31 86 ARG A N 1
ATOM 680 C CA . ARG A 1 86 ? 18.856 7.795 -21.339 1.00 98.31 86 ARG A CA 1
ATOM 681 C C . ARG A 1 86 ? 18.791 9.314 -21.456 1.00 98.31 86 ARG A C 1
ATOM 683 O O . ARG A 1 86 ? 19.501 9.996 -20.729 1.00 98.31 86 ARG A O 1
ATOM 690 N N . GLN A 1 87 ? 17.939 9.840 -22.336 1.00 97.94 87 GLN A N 1
ATOM 691 C CA . GLN A 1 87 ? 17.786 11.284 -22.524 1.00 97.94 87 GLN A CA 1
ATOM 692 C C . GLN A 1 87 ? 16.942 11.925 -21.415 1.00 97.94 87 GLN A C 1
ATOM 694 O O . GLN A 1 87 ? 17.271 13.001 -20.926 1.00 97.94 87 GLN A O 1
ATOM 699 N N . SER A 1 88 ? 15.836 11.281 -21.036 1.00 97.44 88 SER A N 1
ATOM 700 C CA . SER A 1 88 ? 14.936 11.781 -19.989 1.00 97.44 88 SER A CA 1
ATOM 701 C C . SER A 1 88 ? 15.321 11.331 -18.579 1.00 97.44 88 SER A C 1
ATOM 703 O O . SER A 1 88 ? 14.911 11.972 -17.617 1.00 97.44 88 SER A O 1
ATOM 705 N N . GLY A 1 89 ? 16.089 10.245 -18.450 1.00 98.06 89 GLY A N 1
ATOM 706 C CA . GLY A 1 89 ? 16.470 9.648 -17.168 1.00 98.06 89 GLY A CA 1
ATOM 707 C C . GLY A 1 89 ? 15.361 8.831 -16.494 1.00 98.06 89 GLY A C 1
ATOM 708 O O . GLY A 1 89 ? 15.474 8.517 -15.314 1.00 98.06 89 GLY A O 1
ATOM 709 N N . LEU A 1 90 ? 14.282 8.498 -17.209 1.00 98.62 90 LEU A N 1
ATOM 710 C CA . LEU A 1 90 ? 13.063 7.914 -16.638 1.00 98.62 90 LEU A CA 1
ATOM 711 C C . LEU A 1 90 ? 12.885 6.446 -17.028 1.00 98.62 90 LEU A C 1
ATOM 713 O O . LEU A 1 90 ? 13.266 6.038 -18.127 1.00 98.62 90 LEU A O 1
ATOM 717 N N . LEU A 1 91 ? 12.201 5.677 -16.176 1.00 98.81 91 LEU A N 1
ATOM 718 C CA . LEU A 1 91 ? 11.608 4.397 -16.570 1.00 98.81 91 LEU A CA 1
ATOM 719 C C . LEU A 1 91 ? 10.444 4.685 -17.529 1.00 98.81 91 LEU A C 1
ATOM 721 O O . LEU A 1 91 ? 9.365 5.110 -17.106 1.00 98.81 91 LEU A O 1
ATOM 725 N N . SER A 1 92 ? 10.677 4.491 -18.826 1.00 98.38 92 SER A N 1
ATOM 726 C CA . SER A 1 92 ? 9.725 4.829 -19.886 1.00 98.38 92 SER A CA 1
ATOM 727 C C . SER A 1 92 ? 8.723 3.709 -20.158 1.00 98.38 92 SER A C 1
ATOM 729 O O . SER A 1 92 ? 7.597 3.994 -20.569 1.00 98.38 92 SER A O 1
ATOM 731 N N . GLN A 1 93 ? 9.104 2.450 -19.915 1.00 98.50 93 GLN A N 1
ATOM 732 C CA . GLN A 1 93 ? 8.236 1.291 -20.110 1.00 98.50 93 GLN A CA 1
ATOM 733 C C . GLN A 1 93 ? 8.665 0.084 -19.258 1.00 98.50 93 GLN A C 1
ATOM 735 O O . GLN A 1 93 ? 9.844 -0.099 -18.949 1.00 98.50 93 GLN A O 1
ATOM 740 N N . MET A 1 94 ? 7.698 -0.774 -18.927 1.00 98.56 94 MET A N 1
ATOM 741 C CA . MET A 1 94 ? 7.919 -2.111 -18.375 1.00 98.56 94 MET A CA 1
ATOM 742 C C . MET A 1 94 ? 7.063 -3.126 -19.140 1.00 98.56 94 MET A C 1
ATOM 744 O O . MET A 1 94 ? 5.947 -2.807 -19.547 1.00 98.56 94 MET A O 1
ATOM 748 N N . TRP A 1 95 ? 7.563 -4.348 -19.304 1.00 98.69 95 TRP A N 1
ATOM 749 C CA . TRP A 1 95 ? 6.811 -5.466 -19.868 1.00 98.69 95 TRP A CA 1
ATOM 750 C C . TRP A 1 95 ? 6.744 -6.647 -18.912 1.00 98.69 95 TRP A C 1
ATOM 752 O O . TRP A 1 95 ? 7.695 -6.915 -18.169 1.00 98.69 95 TRP A O 1
ATOM 762 N N . ILE A 1 96 ? 5.633 -7.374 -19.000 1.00 98.44 96 ILE A N 1
ATOM 763 C CA . ILE A 1 96 ? 5.477 -8.739 -18.499 1.00 98.44 96 ILE A CA 1
ATOM 764 C C . ILE A 1 96 ? 5.027 -9.585 -19.696 1.00 98.44 96 ILE A C 1
ATOM 766 O O . ILE A 1 96 ? 3.948 -9.373 -20.239 1.00 98.44 96 ILE A O 1
ATOM 770 N N . GLY A 1 97 ? 5.885 -10.497 -20.149 1.00 97.31 97 GLY A N 1
ATOM 771 C CA . GLY A 1 97 ? 5.768 -11.092 -21.478 1.00 97.31 97 GLY A CA 1
ATOM 772 C C . GLY A 1 97 ? 5.828 -10.003 -22.550 1.00 97.31 97 GLY A C 1
ATOM 773 O O . GLY A 1 97 ? 6.720 -9.154 -22.527 1.00 97.31 97 GLY A O 1
ATOM 774 N N . ASP A 1 98 ? 4.840 -9.996 -23.440 1.00 96.50 98 ASP A N 1
ATOM 775 C CA . ASP A 1 98 ? 4.713 -9.000 -24.510 1.00 96.50 98 ASP A CA 1
ATOM 776 C C . ASP A 1 98 ? 3.836 -7.794 -24.120 1.00 96.50 98 ASP A C 1
ATOM 778 O O . ASP A 1 98 ? 3.708 -6.831 -24.882 1.00 96.50 98 ASP A O 1
ATOM 782 N N . GLU A 1 99 ? 3.257 -7.796 -22.915 1.00 98.25 99 GLU A N 1
ATOM 783 C CA . GLU A 1 99 ? 2.310 -6.772 -22.476 1.00 98.25 99 GLU A CA 1
ATOM 784 C C . GLU A 1 99 ? 3.007 -5.567 -21.841 1.00 98.25 99 GLU A C 1
ATOM 786 O O . GLU A 1 99 ? 3.684 -5.683 -20.814 1.00 98.25 99 GLU A O 1
ATOM 791 N N . LYS A 1 100 ? 2.783 -4.381 -22.422 1.00 98.44 100 LYS A N 1
ATOM 792 C CA . LYS A 1 100 ? 3.219 -3.092 -21.864 1.00 98.44 100 LYS A CA 1
ATOM 793 C C . LYS A 1 100 ? 2.426 -2.759 -20.603 1.00 98.44 100 LYS A C 1
ATOM 795 O O . LYS A 1 100 ? 1.201 -2.810 -20.618 1.00 98.44 100 LYS A O 1
ATOM 800 N N . GLN A 1 101 ? 3.124 -2.347 -19.550 1.00 98.75 101 GLN A N 1
ATOM 801 C CA . GLN A 1 101 ? 2.526 -2.048 -18.245 1.00 98.75 101 GLN A CA 1
ATOM 802 C C . GLN A 1 101 ? 2.333 -0.544 -17.998 1.00 98.75 101 GLN A C 1
ATOM 804 O O . GLN A 1 101 ? 1.560 -0.158 -17.126 1.00 98.75 101 GLN A O 1
ATOM 809 N N . LEU A 1 102 ? 3.025 0.318 -18.751 1.00 98.50 102 LEU A N 1
ATOM 810 C CA . LEU A 1 102 ? 2.981 1.770 -18.578 1.00 98.50 102 LEU A CA 1
ATOM 811 C C . LEU A 1 102 ? 2.392 2.458 -19.815 1.00 98.50 102 LEU A C 1
ATOM 813 O O . LEU A 1 102 ? 2.864 2.265 -20.937 1.00 98.50 102 LEU A O 1
ATOM 817 N N . LEU A 1 103 ? 1.389 3.312 -19.599 1.00 98.44 103 LEU A N 1
ATOM 818 C CA . LEU A 1 103 ? 0.893 4.247 -20.620 1.00 98.44 103 LEU A CA 1
ATOM 819 C C . LEU A 1 103 ? 1.718 5.542 -20.653 1.00 98.44 103 LEU A C 1
ATOM 821 O O . LEU A 1 103 ? 1.896 6.144 -21.708 1.00 98.44 103 LEU A O 1
ATOM 825 N N . THR A 1 104 ? 2.246 5.952 -19.500 1.00 98.31 104 THR A N 1
ATOM 826 C CA . THR A 1 104 ? 3.131 7.108 -19.331 1.00 98.31 104 THR A CA 1
ATOM 827 C C . THR A 1 104 ? 4.344 6.704 -18.491 1.00 98.31 104 THR A C 1
ATOM 829 O O . THR A 1 104 ? 4.188 5.857 -17.609 1.00 98.31 104 THR A O 1
ATOM 832 N N . PRO A 1 105 ? 5.530 7.307 -18.703 1.00 98.50 105 PRO A N 1
ATOM 833 C CA . PRO A 1 105 ? 6.713 7.026 -17.889 1.00 98.50 105 PRO A CA 1
ATOM 834 C C . PRO A 1 105 ? 6.472 7.222 -16.387 1.00 98.50 105 PRO A C 1
ATOM 836 O O . PRO A 1 105 ? 5.654 8.056 -15.993 1.00 98.50 105 PRO A O 1
ATOM 839 N N . LEU A 1 106 ? 7.238 6.514 -15.557 1.00 98.62 106 LEU A N 1
ATOM 840 C CA . LEU A 1 106 ? 7.310 6.779 -14.119 1.00 98.62 106 LEU A CA 1
ATOM 841 C C . LEU A 1 106 ? 8.158 8.036 -13.886 1.00 98.62 106 LEU A C 1
ATOM 843 O O . LEU A 1 106 ? 9.295 8.102 -14.354 1.00 98.62 106 LEU A O 1
ATOM 847 N N . ARG A 1 107 ? 7.599 9.037 -13.195 1.00 98.44 107 ARG A N 1
ATOM 848 C CA . ARG A 1 107 ? 8.210 10.363 -12.997 1.00 98.44 107 ARG A CA 1
ATOM 849 C C . ARG A 1 107 ? 7.953 10.879 -11.590 1.00 98.44 107 ARG A C 1
ATOM 851 O O . ARG A 1 107 ? 6.932 10.546 -10.992 1.00 98.44 107 ARG A O 1
ATOM 858 N N . ASP A 1 108 ? 8.835 11.747 -11.115 1.00 98.44 108 ASP A N 1
ATOM 859 C CA . ASP A 1 108 ? 8.609 12.541 -9.912 1.00 98.44 108 ASP A CA 1
ATOM 860 C C . ASP A 1 108 ? 7.404 13.484 -10.082 1.00 98.44 108 ASP A C 1
ATOM 862 O O . ASP A 1 108 ? 7.194 14.058 -11.154 1.00 98.44 108 ASP A O 1
ATOM 866 N N . GLN A 1 109 ? 6.624 13.667 -9.014 1.00 98.31 109 GLN A N 1
ATOM 867 C CA . GLN A 1 109 ? 5.458 14.553 -8.976 1.00 98.31 109 GLN A CA 1
ATOM 868 C C . GLN A 1 109 ? 5.488 15.369 -7.679 1.00 98.31 109 GLN A C 1
ATOM 870 O O . GLN A 1 109 ? 5.300 14.833 -6.590 1.00 98.31 109 GLN A O 1
ATOM 875 N N . PHE A 1 110 ? 5.703 16.679 -7.803 1.00 98.31 110 PHE A N 1
ATOM 876 C CA . PHE A 1 110 ? 5.798 17.611 -6.666 1.00 98.31 110 PHE A CA 1
ATOM 877 C C . PHE A 1 110 ? 4.546 18.476 -6.486 1.00 98.31 110 PHE A C 1
ATOM 879 O O . PHE A 1 110 ? 4.530 19.405 -5.681 1.00 98.31 110 PHE A O 1
ATOM 886 N N . THR A 1 111 ? 3.495 18.197 -7.252 1.00 98.12 111 THR A N 1
ATOM 887 C CA . THR A 1 111 ? 2.239 18.942 -7.233 1.00 98.12 111 THR A CA 1
ATOM 888 C C . THR A 1 111 ? 1.068 18.012 -6.944 1.00 98.12 111 THR A C 1
ATOM 890 O O . THR A 1 111 ? 1.116 16.803 -7.169 1.00 98.12 111 THR A O 1
ATOM 893 N N . ARG A 1 112 ? -0.014 18.600 -6.440 1.00 98.31 112 ARG A N 1
ATOM 894 C CA . ARG A 1 112 ? -1.331 17.970 -6.337 1.00 98.31 112 ARG A CA 1
ATOM 895 C C . ARG A 1 112 ? -2.373 18.931 -6.897 1.00 98.31 112 ARG A C 1
ATOM 897 O O . ARG A 1 112 ? -2.113 20.133 -6.947 1.00 98.31 112 ARG A O 1
ATOM 904 N N . ALA A 1 113 ? -3.532 18.414 -7.302 1.00 98.25 113 ALA A N 1
ATOM 905 C CA . ALA A 1 113 ? -4.666 19.265 -7.652 1.00 98.25 113 ALA A CA 1
ATOM 906 C C . ALA A 1 113 ? -5.002 20.206 -6.471 1.00 98.25 113 ALA A C 1
ATOM 908 O O . ALA A 1 113 ? -4.880 19.776 -5.316 1.00 98.25 113 ALA A O 1
ATOM 909 N N . PRO A 1 114 ? -5.355 21.478 -6.731 1.00 97.06 114 PRO A N 1
ATOM 910 C CA . PRO A 1 114 ? -5.672 22.433 -5.673 1.00 97.06 114 PRO A CA 1
ATOM 911 C C . PRO A 1 114 ? -6.863 21.950 -4.836 1.00 97.06 114 PRO A C 1
ATOM 913 O O . PRO A 1 114 ? -7.771 21.306 -5.357 1.00 97.06 114 PRO A O 1
ATOM 916 N N . LEU A 1 115 ? -6.818 22.248 -3.537 1.00 97.19 115 LEU A N 1
ATOM 917 C CA . LEU A 1 115 ? -7.949 22.080 -2.623 1.00 97.19 115 LEU A CA 1
ATOM 918 C C . LEU A 1 115 ? -8.648 23.438 -2.487 1.00 97.19 115 LEU A C 1
ATOM 920 O O . LEU A 1 115 ? -7.954 24.457 -2.558 1.00 97.19 115 LEU A O 1
ATOM 924 N N . ASP A 1 116 ? -9.969 23.428 -2.307 1.00 95.12 116 ASP A N 1
ATOM 925 C CA . ASP A 1 116 ? -10.756 24.634 -2.004 1.00 95.12 116 ASP A CA 1
ATOM 926 C C . ASP A 1 116 ? -10.355 25.276 -0.662 1.00 95.12 116 ASP A C 1
ATOM 928 O O . ASP A 1 116 ? -9.945 24.532 0.266 1.00 95.12 116 ASP A O 1
#

Sequence (116 aa):
QGKQLIELPELPQPESAGQLWLTVRVVQPNATAWSEAGHISAWQQWRLAENLSVTLPSASHIIPQLTTSETDFCIELGNKRWQFNRQSGLLSQMWIGDEKQLLTPLRDQFTRAPLD

Nearest PDB structures (foldseek):
  3sep-assembly1_A  TM=9.832E-01  e=5.332E-14  Escherichia coli K-12
  6cvm-assembly1_A  TM=9.840E-01  e=7.789E-14  Escherichia coli K-12
  3iaq-assembly1_C  TM=9.831E-01  e=7.378E-14  Escherichia coli K-12
  3iap-assembly1_C  TM=9.855E-01  e=1.201E-13  Escherichia coli K-12
  3vd9-assembly1_A  TM=9.827E-01  e=1.268E-13  Escherichia coli

Radius of gyration: 25.85 Å; Cα contacts (8 Å, |Δi|>4): 152; chains: 1; bounding box: 55×43×64 Å

Organism: Escherichia coli (NCBI:txid562)

Solvent-accessible surface area (backbone atoms 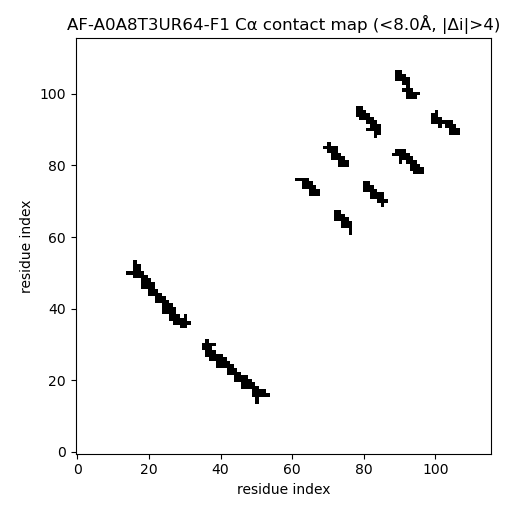only — not comparable to full-atom values): 7690 Å² total; per-residue (Å²): 134,93,82,84,87,82,83,79,73,92,71,86,80,73,89,62,60,45,76,41,71,50,76,51,71,45,64,38,77,62,60,56,100,86,42,57,57,58,39,72,82,46,72,53,75,45,80,62,66,66,40,77,77,81,76,77,78,80,82,74,95,70,81,68,46,79,48,80,57,94,60,31,44,36,40,39,50,90,57,35,38,40,35,29,32,61,86,80,72,28,46,50,41,37,29,57,63,92,44,74,74,46,96,62,54,60,72,93,76,96,76,74,84,86,77,137

Foldseek 3Di:
DDDDDDDDDDDDDDPDFAWDKDKDWDFQQPDDPPGHHGDTPDMDMDIDDGHHDPDDDDDDPWDWDWDDDPQWIWTDDDQKIWIAGPVVRWRAWIGRRNDTDDPGTDDDDPDDDDDD

InterPro domains:
  IPR011013 Galactose mutarotase-like domain superfamily [SSF74650] (64-116)
  IPR013783 Immunoglobulin-like fold [G3DSA:2.60.40.10] (1-56)
  IPR014718 Glycoside hydrolase-type carbohydrate-binding [G3DSA:2.70.98.10] (57-116)
  IPR032312 Beta-galactosidase, domain 4 [PF16353] (3-48)
  IPR036156 Beta-Galactosidase/glucuronidase domain superfamily [SSF49303] (1-54)
  IPR050347 Bacterial Beta-galactosidase [PTHR46323] (2-116)

Mean predicted aligned error: 5.11 Å

Secondary structure (DSSP, 8-state):
------PPPPPP--SSSEEEEEEEEEEE-S--SSS-TTEEEEEEEEEEEEE---PPPPPPSSPPEEEE-SSEEEEEETTEEEEEETTTTEEEEEEETTEE--SS-B------PPP-